Protein AF-A0A661Q9P9-F1 (afdb_monomer_lite)

pLDDT: mean 95.29, std 3.63, range [73.44, 97.5]

Secondary structure (DSSP, 8-state):
--EEEETTEEEEB-TTS-BS-GGG--HHHHHHHHHHTT-----GGGG--

Sequence (49 aa):
MPTVEFEGHTFNVDEDGFIDDFKNWNEAWVRHVKQTEGIEELTDEHWKV

Foldseek 3Di:
DDWDDFPNAIFDADPVRDGPDCVSDDVRSVVVVCVVVVNPDDDPVNVVD

Radius of gyration: 11.09 Å; chains: 1; bounding box: 21×18×30 Å

Structure (mmCIF, N/CA/C/O backbone):
data_AF-A0A661Q9P9-F1
#
_entry.id   AF-A0A661Q9P9-F1
#
loop_
_atom_site.group_PDB
_atom_site.id
_atom_site.type_symbol
_atom_site.label_atom_id
_atom_site.label_alt_id
_atom_site.label_comp_id
_atom_site.label_asym_id
_atom_site.label_entity_id
_atom_site.label_seq_id
_atom_site.pdbx_PDB_ins_code
_atom_site.Cartn_x
_atom_site.Cartn_y
_atom_site.Cartn_z
_atom_site.occupancy
_atom_site.B_iso_or_equiv
_atom_site.auth_seq_id
_atom_site.auth_comp_id
_atom_site.auth_asym_id
_atom_site.auth_atom_id
_atom_site.pdbx_PDB_model_num
ATOM 1 N N . MET A 1 1 ? 3.060 -6.961 -18.101 1.00 73.44 1 MET A N 1
ATOM 2 C CA . MET A 1 1 ? 2.876 -6.728 -16.660 1.00 73.44 1 MET A CA 1
ATOM 3 C C . MET A 1 1 ? 2.814 -5.228 -16.463 1.00 73.44 1 MET A C 1
ATOM 5 O O . MET A 1 1 ? 3.826 -4.576 -16.718 1.00 73.44 1 MET A O 1
ATOM 9 N N . PRO A 1 2 ? 1.621 -4.672 -16.212 1.00 93.00 2 PRO A N 1
ATOM 10 C CA . PRO A 1 2 ? 1.471 -3.274 -15.827 1.00 93.00 2 PRO A CA 1
ATOM 11 C C . PRO A 1 2 ? 2.253 -2.957 -14.544 1.00 93.00 2 PRO A C 1
ATOM 13 O O . PRO A 1 2 ? 2.581 -3.847 -13.759 1.00 93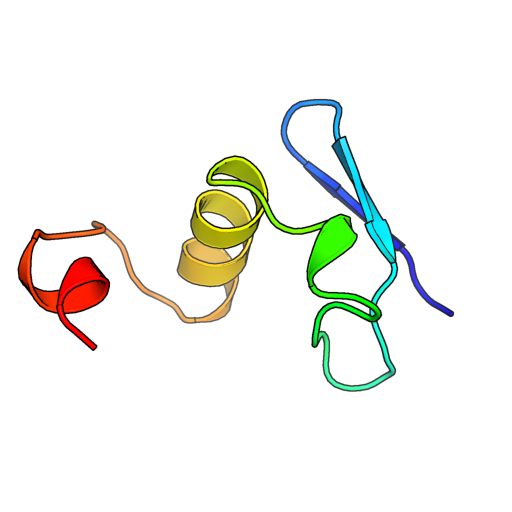.00 2 PRO A O 1
ATOM 16 N N . THR A 1 3 ? 2.576 -1.679 -14.356 1.00 95.75 3 THR A N 1
ATOM 17 C CA . THR A 1 3 ? 3.305 -1.185 -13.184 1.00 95.75 3 THR A CA 1
ATOM 18 C C . THR A 1 3 ? 2.578 -0.008 -12.556 1.00 95.75 3 THR A C 1
ATOM 20 O O . THR A 1 3 ? 2.083 0.866 -13.269 1.00 95.75 3 THR A O 1
ATOM 23 N N . VAL A 1 4 ? 2.579 0.043 -11.229 1.00 96.25 4 VAL A N 1
ATOM 24 C CA . VAL A 1 4 ? 2.071 1.153 -10.421 1.00 96.25 4 VAL A CA 1
ATOM 25 C C . VAL A 1 4 ? 3.250 1.886 -9.791 1.00 96.25 4 VAL A C 1
ATOM 27 O O . VAL A 1 4 ? 4.071 1.268 -9.115 1.00 96.25 4 VAL A O 1
ATOM 30 N N . GLU A 1 5 ? 3.318 3.204 -9.976 1.00 96.81 5 GLU A N 1
ATOM 31 C CA . GLU A 1 5 ? 4.265 4.069 -9.266 1.00 96.81 5 GLU A CA 1
ATOM 32 C C . GLU A 1 5 ? 3.558 4.806 -8.128 1.00 96.81 5 GLU A C 1
ATOM 34 O O . GLU A 1 5 ? 2.586 5.531 -8.349 1.00 96.81 5 GLU A O 1
ATOM 39 N N . PHE A 1 6 ? 4.043 4.633 -6.899 1.00 97.06 6 PHE A N 1
ATOM 40 C CA . PHE A 1 6 ? 3.467 5.280 -5.722 1.00 97.06 6 PHE A CA 1
ATOM 41 C C . PHE A 1 6 ? 4.521 5.475 -4.628 1.00 97.06 6 PHE A C 1
ATOM 43 O O . PHE A 1 6 ? 5.280 4.561 -4.328 1.00 97.06 6 PHE A O 1
ATOM 50 N N . GLU A 1 7 ? 4.592 6.677 -4.041 1.00 96.31 7 GLU A N 1
ATOM 51 C CA . GLU A 1 7 ? 5.566 7.034 -2.986 1.00 96.31 7 GLU A CA 1
ATOM 52 C C . GLU A 1 7 ? 7.038 6.694 -3.330 1.00 96.31 7 GLU A C 1
ATOM 54 O O . GLU A 1 7 ? 7.845 6.401 -2.453 1.00 96.31 7 GLU A O 1
ATOM 59 N N . GLY A 1 8 ? 7.413 6.741 -4.615 1.00 96.69 8 GLY A N 1
ATOM 60 C CA . GLY A 1 8 ? 8.768 6.397 -5.075 1.00 96.69 8 GLY A CA 1
ATOM 61 C C . GLY A 1 8 ? 9.042 4.892 -5.183 1.00 96.69 8 GLY A C 1
ATOM 62 O O . GLY A 1 8 ? 10.171 4.498 -5.471 1.00 96.69 8 GLY A O 1
ATOM 63 N N . HIS A 1 9 ? 8.022 4.059 -4.982 1.00 96.75 9 HIS A N 1
ATOM 64 C CA . HIS A 1 9 ? 8.051 2.625 -5.229 1.00 96.75 9 HIS A CA 1
ATOM 65 C C . HIS A 1 9 ? 7.406 2.290 -6.574 1.00 96.75 9 HIS A C 1
ATOM 67 O O . HIS A 1 9 ? 6.445 2.935 -6.993 1.00 96.75 9 HIS A O 1
ATOM 73 N N . THR A 1 10 ? 7.917 1.242 -7.215 1.00 97.00 10 THR A N 1
ATOM 74 C CA . THR A 1 10 ? 7.326 0.637 -8.411 1.00 97.00 10 THR A CA 1
ATOM 75 C C . THR A 1 10 ? 6.831 -0.757 -8.050 1.00 97.00 10 THR A C 1
ATOM 77 O O . THR A 1 10 ? 7.620 -1.595 -7.613 1.00 97.00 10 THR A O 1
ATOM 80 N N . PHE A 1 11 ? 5.539 -1.001 -8.241 1.00 96.69 11 PHE A N 1
ATOM 81 C CA . PHE A 1 11 ? 4.895 -2.288 -8.007 1.00 96.69 11 PHE A CA 1
ATOM 82 C C . PHE A 1 11 ? 4.497 -2.894 -9.343 1.00 96.69 11 PHE A C 1
ATOM 84 O O . PHE A 1 11 ? 3.820 -2.251 -10.144 1.00 96.69 11 PHE A O 1
ATOM 91 N N . ASN A 1 12 ? 4.909 -4.128 -9.585 1.0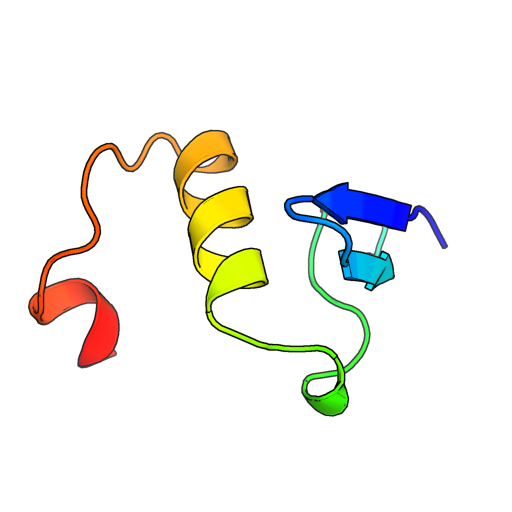0 97.00 12 ASN A N 1
ATOM 92 C CA . ASN A 1 12 ? 4.402 -4.901 -10.704 1.00 97.00 12 ASN A CA 1
ATOM 93 C C . ASN A 1 12 ? 3.044 -5.482 -10.318 1.00 97.00 12 ASN A C 1
ATOM 95 O O . ASN A 1 12 ? 2.886 -6.030 -9.225 1.00 97.00 12 ASN A O 1
ATOM 99 N N . VAL A 1 13 ? 2.085 -5.374 -11.229 1.00 96.19 13 VAL A N 1
ATOM 100 C CA . VAL A 1 13 ? 0.731 -5.880 -11.021 1.00 96.19 13 VAL A CA 1
ATOM 101 C C . VAL A 1 13 ? 0.268 -6.720 -12.206 1.00 96.19 13 VAL A C 1
ATOM 103 O O . VAL A 1 13 ? 0.825 -6.635 -13.310 1.00 96.19 13 VAL A O 1
ATOM 106 N N . ASP A 1 14 ? -0.729 -7.564 -11.970 1.00 95.19 14 ASP A N 1
ATOM 107 C CA . ASP A 1 14 ? -1.441 -8.287 -13.021 1.00 95.19 14 ASP A CA 1
ATOM 108 C C . ASP A 1 14 ? -2.553 -7.432 -13.664 1.00 95.19 14 ASP A C 1
ATOM 110 O O . ASP A 1 14 ? -2.608 -6.213 -13.492 1.00 95.19 14 ASP A O 1
ATOM 114 N N . GLU A 1 15 ? -3.399 -8.056 -14.484 1.00 94.25 15 GLU A N 1
ATOM 115 C CA . GLU A 1 15 ? -4.476 -7.372 -15.215 1.00 94.25 15 GLU A CA 1
ATOM 116 C C . GLU A 1 15 ? -5.618 -6.893 -14.304 1.00 94.25 15 GLU A C 1
ATOM 118 O O . GLU A 1 15 ? -6.323 -5.953 -14.673 1.00 94.25 15 GLU A O 1
ATOM 123 N N . ASP A 1 16 ? -5.752 -7.483 -13.115 1.00 92.94 16 ASP A N 1
ATOM 124 C CA . ASP A 1 16 ? -6.781 -7.152 -12.127 1.00 92.94 16 ASP A CA 1
ATOM 125 C C . ASP A 1 16 ? -6.256 -6.191 -11.040 1.00 92.94 16 ASP A C 1
ATOM 127 O O . ASP A 1 16 ? -7.022 -5.714 -10.203 1.00 92.94 16 ASP A O 1
ATOM 131 N N . GLY A 1 17 ? -4.959 -5.859 -11.065 1.00 93.00 17 GLY A N 1
ATOM 132 C CA . GLY A 1 17 ? -4.325 -4.926 -10.131 1.00 93.00 17 GLY A CA 1
ATOM 133 C C . GLY A 1 17 ? -3.750 -5.579 -8.873 1.00 93.00 17 GLY A C 1
ATOM 134 O O . GLY A 1 17 ? -3.375 -4.866 -7.939 1.00 93.00 17 GLY A O 1
ATOM 135 N N . PHE A 1 18 ? -3.637 -6.910 -8.830 1.00 95.06 18 PHE A N 1
ATOM 136 C CA . PHE A 1 18 ? -2.969 -7.602 -7.729 1.00 95.06 18 PHE A CA 1
ATOM 137 C C . PHE A 1 18 ? -1.453 -7.538 -7.887 1.00 95.06 18 PHE A C 1
ATOM 139 O O . PHE A 1 18 ? -0.924 -7.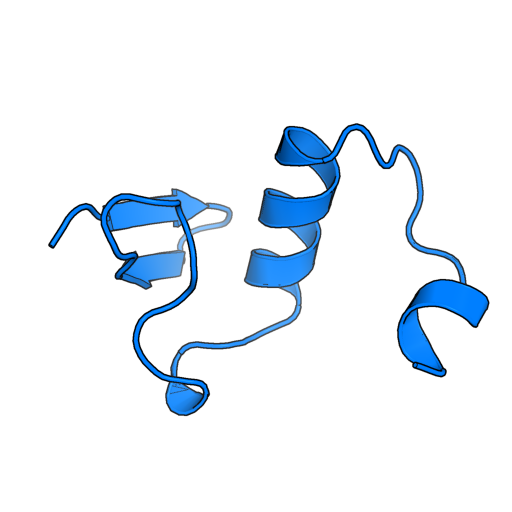601 -8.995 1.00 95.06 18 PHE A O 1
ATOM 146 N N . ILE A 1 19 ? -0.748 -7.432 -6.759 1.00 95.75 19 ILE A N 1
ATOM 147 C CA . ILE A 1 19 ? 0.716 -7.457 -6.734 1.00 95.75 19 ILE A CA 1
ATOM 148 C C . ILE A 1 19 ? 1.240 -8.820 -7.200 1.00 95.75 19 ILE A C 1
ATOM 150 O O . ILE A 1 19 ? 0.724 -9.865 -6.804 1.00 95.75 19 ILE A O 1
ATOM 154 N N . ASP A 1 20 ? 2.276 -8.802 -8.035 1.00 94.81 20 ASP A N 1
ATOM 155 C CA . ASP A 1 20 ? 2.821 -9.996 -8.690 1.00 94.81 20 ASP A CA 1
ATOM 156 C C . ASP A 1 20 ? 3.535 -10.977 -7.737 1.00 94.81 20 ASP A C 1
ATOM 158 O O . ASP A 1 20 ? 3.408 -12.194 -7.876 1.00 94.81 20 ASP A O 1
ATOM 162 N N . ASP A 1 21 ? 4.295 -10.456 -6.770 1.00 94.94 21 ASP A N 1
ATOM 163 C CA . ASP A 1 21 ? 5.055 -11.208 -5.771 1.00 94.94 21 ASP A CA 1
ATOM 164 C C . ASP A 1 21 ? 4.976 -10.490 -4.416 1.00 94.94 21 ASP A C 1
ATOM 166 O O . ASP A 1 21 ? 5.227 -9.288 -4.293 1.00 94.94 21 ASP A O 1
ATOM 170 N N . PHE A 1 22 ? 4.694 -11.251 -3.358 1.00 94.12 22 PHE A N 1
ATOM 171 C CA . PHE A 1 22 ? 4.654 -10.748 -1.986 1.00 94.12 22 PHE A CA 1
ATOM 172 C C . PHE A 1 22 ? 5.987 -10.130 -1.527 1.00 94.12 22 PHE A C 1
ATOM 174 O O . PHE A 1 22 ? 6.005 -9.291 -0.634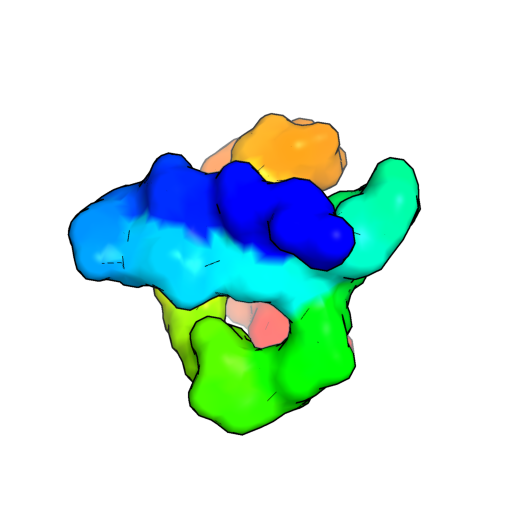 1.00 94.12 22 PHE A O 1
ATOM 181 N N . LYS A 1 23 ? 7.119 -10.473 -2.150 1.00 95.50 23 LYS A N 1
ATOM 182 C CA . LYS A 1 23 ? 8.414 -9.823 -1.879 1.00 95.50 23 LYS A CA 1
ATOM 183 C C . LYS A 1 23 ? 8.440 -8.335 -2.231 1.00 95.50 23 LYS A C 1
ATOM 185 O O . LYS A 1 23 ? 9.263 -7.613 -1.675 1.00 95.50 23 LYS A O 1
ATOM 190 N N . ASN A 1 24 ? 7.570 -7.888 -3.136 1.00 93.31 24 ASN A N 1
ATOM 191 C CA . ASN A 1 24 ? 7.443 -6.483 -3.520 1.00 93.31 24 ASN A CA 1
ATOM 192 C C . ASN A 1 24 ? 6.506 -5.708 -2.577 1.00 93.31 24 ASN A C 1
ATOM 194 O O . ASN A 1 24 ? 6.397 -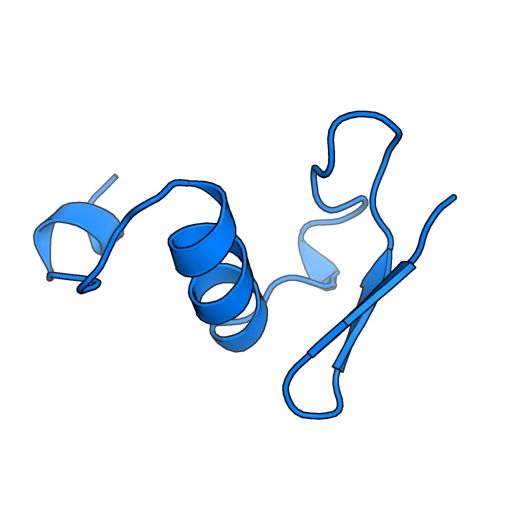4.485 -2.677 1.00 93.31 24 ASN A O 1
ATOM 198 N N . TRP A 1 25 ? 5.831 -6.404 -1.657 1.00 96.12 25 TRP A N 1
ATOM 199 C CA . TRP A 1 25 ? 4.888 -5.803 -0.727 1.00 96.12 25 TRP A CA 1
ATOM 200 C C . TRP A 1 25 ? 5.592 -4.931 0.318 1.00 96.12 25 TRP A C 1
ATOM 202 O O . TRP A 1 25 ? 6.638 -5.279 0.867 1.00 96.12 25 TRP A O 1
ATOM 212 N N . ASN A 1 26 ? 4.970 -3.798 0.630 1.00 96.12 26 ASN A N 1
ATOM 213 C CA . ASN A 1 26 ? 5.296 -2.943 1.765 1.00 96.12 26 ASN A CA 1
ATOM 214 C C . ASN A 1 26 ? 4.066 -2.092 2.133 1.00 96.12 26 ASN A C 1
ATOM 216 O O . ASN A 1 26 ? 3.048 -2.114 1.444 1.00 96.12 26 ASN A O 1
ATOM 220 N N . GLU A 1 27 ? 4.144 -1.295 3.196 1.00 96.88 27 GLU A N 1
ATOM 221 C CA . GLU A 1 27 ? 3.009 -0.457 3.606 1.00 96.88 27 GLU A CA 1
ATOM 222 C C . GLU A 1 27 ? 2.618 0.622 2.579 1.00 96.88 27 GLU A C 1
ATOM 224 O O . GLU A 1 27 ? 1.461 1.043 2.556 1.00 96.88 27 GLU A O 1
ATOM 229 N N . ALA A 1 28 ? 3.542 1.068 1.716 1.00 97.50 28 ALA A N 1
ATOM 230 C CA . ALA A 1 28 ? 3.216 2.016 0.648 1.00 97.50 28 ALA A CA 1
ATOM 231 C C . ALA A 1 28 ? 2.264 1.382 -0.377 1.00 97.50 28 ALA A C 1
ATOM 233 O O . ALA A 1 28 ? 1.343 2.049 -0.845 1.00 97.50 28 ALA A O 1
ATOM 234 N N . TRP A 1 29 ? 2.402 0.079 -0.645 1.00 97.50 29 TRP A N 1
ATOM 235 C CA . TRP A 1 29 ? 1.430 -0.666 -1.450 1.00 97.50 29 TRP A CA 1
ATOM 236 C C . TRP A 1 29 ? 0.028 -0.621 -0.833 1.00 97.50 29 TRP A C 1
ATOM 238 O O . TRP A 1 29 ? -0.936 -0.279 -1.511 1.00 97.50 29 TRP A O 1
ATOM 248 N N . VAL A 1 30 ? -0.101 -0.878 0.473 1.00 97.19 30 VAL A N 1
ATOM 249 C CA . VAL A 1 30 ? -1.408 -0.839 1.158 1.00 97.19 30 VAL A CA 1
ATOM 250 C C . VAL A 1 30 ? -2.012 0.572 1.121 1.00 97.19 30 VAL A C 1
ATOM 252 O O . VAL A 1 30 ? -3.215 0.733 0.917 1.00 97.19 30 VAL A O 1
ATOM 255 N N . ARG A 1 31 ? -1.181 1.619 1.243 1.00 97.31 31 ARG A N 1
ATOM 256 C CA . ARG A 1 31 ? -1.610 3.022 1.086 1.00 97.31 31 ARG A CA 1
ATOM 257 C C . ARG A 1 31 ? -2.058 3.371 -0.334 1.00 97.31 31 ARG A C 1
ATOM 259 O O . ARG A 1 31 ? -2.888 4.269 -0.481 1.00 97.31 31 ARG A O 1
ATOM 266 N N . HIS A 1 32 ? -1.530 2.700 -1.353 1.00 97.00 32 HIS A N 1
ATOM 267 C CA . HIS A 1 32 ? -2.034 2.814 -2.716 1.00 97.00 32 HIS A CA 1
ATOM 268 C C . HIS A 1 32 ? -3.391 2.110 -2.849 1.00 97.00 32 HIS A C 1
ATOM 270 O O . HIS A 1 32 ? -4.379 2.751 -3.199 1.00 97.00 32 HIS A O 1
ATOM 276 N N . VAL A 1 33 ? -3.459 0.829 -2.476 1.00 97.12 33 VAL A N 1
ATOM 277 C CA . VAL A 1 33 ? -4.659 -0.013 -2.626 1.00 97.12 33 VAL A CA 1
ATOM 278 C C . VAL A 1 33 ? -5.855 0.543 -1.859 1.00 97.12 33 VAL A C 1
ATOM 280 O O . VAL A 1 33 ? -6.967 0.549 -2.373 1.00 97.12 33 VAL A O 1
ATOM 283 N N . LYS A 1 34 ? -5.664 1.110 -0.660 1.00 97.12 34 LYS A N 1
ATOM 284 C CA . LYS A 1 34 ? -6.788 1.720 0.069 1.00 97.12 34 LYS A CA 1
ATOM 285 C C . LYS A 1 34 ? -7.505 2.801 -0.761 1.00 97.12 34 LYS A C 1
ATOM 287 O O . LYS A 1 34 ? -8.715 2.949 -0.653 1.00 97.12 34 LYS A O 1
ATOM 292 N N . GLN A 1 35 ? -6.778 3.538 -1.610 1.00 95.81 35 GLN A N 1
ATOM 293 C CA . GLN A 1 35 ? -7.358 4.592 -2.448 1.00 95.81 35 GLN A CA 1
ATOM 294 C C . GLN A 1 35 ? -8.188 4.003 -3.592 1.00 95.81 35 GLN A C 1
ATOM 296 O O . GLN A 1 35 ? -9.216 4.576 -3.943 1.00 95.81 35 GLN A O 1
ATOM 301 N N . THR A 1 36 ? -7.763 2.866 -4.152 1.00 94.25 36 THR A N 1
ATOM 302 C CA . THR A 1 36 ? -8.477 2.177 -5.239 1.00 94.25 36 THR A CA 1
ATOM 303 C C . THR A 1 36 ? -9.710 1.435 -4.729 1.00 94.25 36 THR A C 1
ATOM 305 O O . THR A 1 36 ? -10.735 1.432 -5.401 1.00 94.25 36 THR A O 1
ATOM 308 N N . GLU A 1 37 ? -9.646 0.899 -3.508 1.00 95.31 37 GLU A N 1
ATOM 309 C CA . GLU A 1 37 ? -10.744 0.177 -2.849 1.00 95.31 37 GLU A CA 1
ATOM 310 C C . GLU A 1 37 ? -11.740 1.097 -2.120 1.00 95.31 37 GLU A C 1
ATOM 312 O O . GLU A 1 37 ? -12.697 0.630 -1.503 1.00 95.31 37 GLU A O 1
ATOM 317 N N . GLY A 1 38 ? -11.533 2.418 -2.157 1.00 96.50 38 GLY A N 1
ATOM 318 C CA . GLY A 1 38 ? -12.416 3.382 -1.491 1.00 96.50 38 GLY A CA 1
ATOM 319 C C . GLY A 1 38 ? -12.334 3.357 0.041 1.00 96.50 38 GLY A C 1
ATOM 320 O O . GLY A 1 38 ? -13.284 3.748 0.717 1.00 96.50 38 GLY A O 1
ATOM 321 N N . ILE A 1 39 ? -11.205 2.914 0.597 1.00 97.12 39 ILE A N 1
ATOM 322 C CA . ILE A 1 39 ? -10.917 2.894 2.034 1.00 97.12 39 ILE A CA 1
ATOM 323 C C . ILE A 1 39 ? -10.202 4.197 2.422 1.00 97.12 39 ILE A C 1
ATOM 325 O O . ILE A 1 39 ? -9.032 4.426 2.102 1.00 97.12 39 ILE A O 1
ATOM 329 N N . GLU A 1 40 ? -10.906 5.060 3.155 1.00 96.56 40 GLU A N 1
ATOM 330 C CA . GLU A 1 40 ? -10.394 6.370 3.577 1.00 96.56 40 GLU A CA 1
ATOM 331 C C . GLU A 1 40 ? -9.240 6.245 4.592 1.00 96.56 40 GLU A C 1
ATOM 333 O O . GLU A 1 40 ? -8.155 6.812 4.398 1.00 96.56 40 GLU A O 1
ATOM 338 N N . GLU A 1 41 ? -9.427 5.432 5.634 1.00 96.38 41 GLU A N 1
ATOM 339 C CA . GLU A 1 41 ? -8.484 5.253 6.741 1.00 96.38 41 GLU A CA 1
ATOM 340 C C . GLU A 1 41 ? -8.182 3.770 7.000 1.00 96.38 41 GLU A C 1
ATOM 342 O O . GLU A 1 41 ? -9.084 2.938 7.084 1.00 96.38 41 GLU A O 1
ATOM 347 N N . LEU A 1 42 ? -6.894 3.446 7.156 1.00 96.81 42 LEU A N 1
ATOM 348 C CA . LEU A 1 42 ? -6.446 2.117 7.570 1.00 96.81 42 LEU A CA 1
ATOM 349 C C . LEU A 1 42 ? -6.444 2.055 9.096 1.00 96.81 42 LEU A C 1
ATOM 351 O O . LEU A 1 42 ? -5.553 2.601 9.742 1.00 96.81 42 LEU A O 1
ATOM 355 N N . THR A 1 43 ? -7.448 1.392 9.655 1.00 96.62 43 THR A N 1
ATOM 356 C CA . THR A 1 43 ? -7.561 1.142 11.100 1.00 96.62 43 THR A CA 1
ATOM 357 C C . THR A 1 43 ? -6.877 -0.165 11.505 1.00 96.62 43 THR A C 1
ATOM 359 O O . THR A 1 43 ? -6.628 -1.026 10.663 1.00 96.62 43 THR A O 1
ATOM 362 N N . ASP A 1 44 ? -6.661 -0.364 12.807 1.00 97.00 44 ASP A N 1
ATOM 363 C CA . ASP A 1 44 ? -6.091 -1.599 13.368 1.00 97.00 44 ASP A CA 1
ATOM 364 C C . ASP A 1 44 ? -6.843 -2.875 12.957 1.00 97.00 44 ASP A C 1
ATOM 366 O O . ASP A 1 44 ? -6.234 -3.935 12.849 1.00 97.00 44 ASP A O 1
ATOM 370 N N . GLU A 1 45 ? -8.154 -2.798 12.707 1.00 97.00 45 GLU A N 1
ATOM 371 C CA . GLU A 1 45 ? -8.941 -3.960 12.273 1.00 97.00 45 GLU A CA 1
ATOM 372 C C . GLU A 1 45 ? -8.554 -4.441 10.867 1.00 97.00 45 GLU A C 1
ATOM 374 O O . GLU A 1 45 ? -8.577 -5.642 10.614 1.00 97.00 45 GLU A O 1
ATOM 379 N N . HIS A 1 46 ? -8.114 -3.545 9.978 1.00 95.69 46 HIS A N 1
ATOM 380 C CA . HIS A 1 46 ? -7.641 -3.919 8.639 1.00 95.69 46 HIS A CA 1
ATOM 381 C C . HIS A 1 46 ? -6.316 -4.690 8.676 1.00 95.69 46 HIS A C 1
ATOM 383 O O . HIS A 1 46 ? -5.999 -5.407 7.735 1.00 95.69 46 HIS A O 1
ATOM 389 N N . TRP A 1 47 ? -5.546 -4.554 9.758 1.00 94.94 47 TRP A N 1
ATOM 390 C CA . TRP A 1 47 ? -4.249 -5.214 9.931 1.00 94.94 47 TRP A CA 1
ATOM 391 C C . TRP A 1 47 ? -4.338 -6.556 10.666 1.00 94.94 47 TRP A C 1
ATOM 393 O O . TRP A 1 47 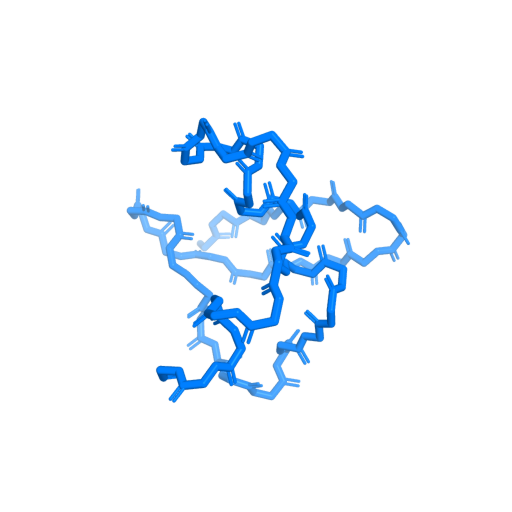? -3.335 -7.254 10.794 1.00 94.94 47 TRP A O 1
ATOM 403 N N . LYS A 1 48 ? -5.517 -6.907 11.189 1.00 94.88 48 LYS A N 1
ATOM 404 C CA . LYS A 1 48 ? -5.750 -8.152 11.940 1.00 94.88 48 LYS A CA 1
ATOM 405 C C . LYS A 1 48 ? -6.204 -9.324 11.066 1.00 94.88 48 LYS A C 1
ATOM 407 O O . LYS A 1 48 ? -6.379 -10.418 11.606 1.00 94.88 48 LYS A O 1
ATOM 412 N N . VAL A 1 49 ? -6.434 -9.092 9.774 1.00 86.69 49 VAL A N 1
ATOM 413 C CA . VAL A 1 49 ? -6.944 -10.080 8.808 1.00 86.69 49 VAL A CA 1
ATOM 414 C C . VAL A 1 49 ? -5.855 -10.636 7.905 1.00 86.69 49 VAL A C 1
ATOM 416 O O . VAL A 1 49 ? -4.861 -9.921 7.656 1.00 86.69 49 VAL A O 1
#